Protein AF-A0A964IHA9-F1 (afdb_monomer_lite)

pLDDT: mean 86.75, std 8.45, range [62.28, 96.62]

Sequence (77 aa):
MAVKTITIDMEAYGLLSRHKVAGQSFSQVIKAHFGPQPTVGRFLARIRASRLSPAAVDAIDRQLQARKLSPARAVTL

Secondary structure (DSSP, 8-state):
---------HHHHHHHHHTPPTT--HHHHHHHHH-----HHHHHHHHHHPPPPHHHHHHHHHHHHHHHTSPPPP---

Structure (mmCIF, N/CA/C/O backbone):
data_AF-A0A964IHA9-F1
#
_entry.id   AF-A0A964IHA9-F1
#
loop_
_atom_site.group_PDB
_atom_site.id
_atom_site.type_symbol
_atom_site.label_atom_id
_atom_site.label_alt_id
_atom_site.label_comp_id
_atom_site.label_asym_id
_atom_site.label_entity_id
_atom_site.label_seq_id
_atom_site.pdbx_PDB_ins_code
_atom_site.Cartn_x
_atom_site.Cartn_y
_atom_site.Cartn_z
_atom_site.occupancy
_atom_site.B_iso_or_equiv
_atom_site.auth_seq_id
_atom_site.auth_comp_id
_atom_site.auth_asym_id
_atom_site.auth_atom_id
_atom_site.pdbx_PDB_model_num
ATOM 1 N N . MET A 1 1 ? -2.335 0.196 25.715 1.00 62.28 1 MET A N 1
ATOM 2 C CA . MET A 1 1 ? -2.733 0.446 24.310 1.00 62.28 1 MET A CA 1
ATOM 3 C C . MET A 1 1 ? -2.787 1.946 24.091 1.00 62.28 1 MET A C 1
ATOM 5 O O . MET A 1 1 ? -3.429 2.616 24.886 1.00 62.28 1 MET A O 1
ATOM 9 N N . ALA A 1 2 ? -2.113 2.477 23.070 1.00 83.50 2 ALA A N 1
ATOM 10 C CA . ALA A 1 2 ? -2.239 3.894 22.734 1.00 83.50 2 ALA A CA 1
ATOM 11 C C . ALA A 1 2 ? -3.584 4.124 22.028 1.00 83.50 2 ALA A C 1
ATOM 13 O O . ALA A 1 2 ? -3.835 3.541 20.973 1.00 83.50 2 ALA A O 1
ATOM 14 N N . VAL A 1 3 ? -4.447 4.942 22.623 1.00 84.62 3 VAL A N 1
ATOM 15 C CA . VAL A 1 3 ? -5.716 5.374 22.028 1.00 84.62 3 VAL A CA 1
ATOM 16 C C . VAL A 1 3 ? -5.536 6.812 21.559 1.00 84.62 3 VAL A C 1
ATOM 18 O O . VAL A 1 3 ? -4.927 7.619 22.256 1.00 84.62 3 VAL A O 1
ATOM 21 N N . LYS A 1 4 ? -6.034 7.122 20.362 1.00 89.44 4 LYS A N 1
ATOM 22 C CA . LYS A 1 4 ? -6.087 8.487 19.840 1.00 89.44 4 LYS A CA 1
ATOM 23 C C . LYS A 1 4 ? -7.542 8.856 19.594 1.00 89.44 4 LYS A C 1
ATOM 25 O O . LYS A 1 4 ? -8.266 8.075 18.980 1.00 89.44 4 LYS A O 1
ATOM 30 N N . THR A 1 5 ? -7.937 10.035 20.051 1.00 93.00 5 THR A N 1
ATOM 31 C CA . THR A 1 5 ? -9.231 10.634 19.719 1.00 93.00 5 THR A CA 1
ATOM 32 C C . THR A 1 5 ? -9.097 11.370 18.392 1.00 93.00 5 THR A C 1
ATOM 34 O O . THR A 1 5 ? -8.133 12.108 18.194 1.00 93.00 5 THR A O 1
ATOM 37 N N . ILE A 1 6 ? -10.042 11.150 17.481 1.00 88.38 6 ILE A N 1
ATOM 38 C CA . ILE A 1 6 ? -10.143 11.866 16.207 1.00 88.38 6 ILE A CA 1
ATOM 39 C C . ILE A 1 6 ? -11.538 12.474 16.096 1.00 88.38 6 ILE A C 1
ATOM 41 O O . ILE A 1 6 ? -12.508 11.869 16.554 1.00 88.38 6 ILE A O 1
ATOM 45 N N . THR A 1 7 ? -11.629 13.644 15.476 1.00 94.00 7 THR A N 1
ATOM 46 C CA . THR A 1 7 ? -12.905 14.274 15.125 1.00 94.00 7 THR A CA 1
ATOM 47 C C . THR A 1 7 ? -13.161 14.027 13.646 1.00 94.00 7 THR A C 1
ATOM 49 O O . THR A 1 7 ? -12.274 14.249 12.825 1.00 94.00 7 THR A O 1
ATOM 52 N N . ILE A 1 8 ? -14.358 13.553 13.316 1.00 91.19 8 ILE A N 1
ATOM 53 C CA . ILE A 1 8 ? -14.826 13.337 11.945 1.00 91.19 8 ILE A CA 1
ATOM 54 C C . ILE A 1 8 ? -16.213 13.959 11.807 1.00 91.19 8 ILE A C 1
ATOM 56 O O . ILE A 1 8 ? -16.925 14.097 12.804 1.00 91.19 8 ILE A O 1
ATOM 60 N N . ASP A 1 9 ? -16.591 14.340 10.592 1.00 96.62 9 ASP A N 1
ATOM 61 C CA . ASP A 1 9 ? -17.953 14.788 10.328 1.00 96.62 9 ASP A CA 1
ATOM 62 C C . ASP A 1 9 ? -18.969 13.631 10.449 1.00 96.62 9 ASP A C 1
ATOM 64 O O . ASP A 1 9 ? -18.629 12.444 10.556 1.00 96.62 9 ASP A O 1
ATOM 68 N N . MET A 1 10 ? -20.251 13.994 10.455 1.00 96.19 10 MET A N 1
ATOM 69 C CA . MET A 1 10 ? -21.341 13.036 10.632 1.00 96.19 10 MET A CA 1
ATOM 70 C C . MET A 1 10 ? -21.550 12.121 9.421 1.00 96.19 10 MET A C 1
ATOM 72 O O . MET A 1 10 ? -22.054 11.008 9.586 1.00 96.19 10 MET A O 1
ATOM 76 N N . GLU A 1 11 ? -21.154 12.549 8.224 1.00 95.62 11 GLU A N 1
ATOM 77 C CA . GLU A 1 11 ? -21.259 11.742 7.009 1.00 95.62 11 GLU A CA 1
ATOM 78 C C . GLU A 1 11 ? -20.231 10.603 7.037 1.00 95.62 11 GLU A C 1
ATOM 80 O O . GLU A 1 11 ? -20.587 9.430 6.894 1.00 95.62 11 GLU A O 1
ATOM 85 N N . ALA A 1 12 ? -18.975 10.926 7.342 1.00 90.56 12 ALA A N 1
ATOM 86 C CA . ALA A 1 12 ? -17.884 9.984 7.536 1.00 90.56 12 ALA A CA 1
ATOM 87 C C . ALA A 1 12 ? -18.198 8.986 8.659 1.00 90.56 12 ALA A C 1
ATOM 89 O O . ALA A 1 12 ? -17.985 7.778 8.503 1.00 90.56 12 ALA A O 1
ATOM 90 N N . TYR A 1 13 ? -18.763 9.460 9.776 1.00 92.06 13 TYR A N 1
ATOM 91 C CA . TYR A 1 13 ? -19.256 8.577 10.834 1.00 92.06 13 TYR A CA 1
ATOM 92 C C . TYR A 1 13 ? -20.351 7.627 10.321 1.00 92.06 13 TYR A C 1
ATOM 94 O O . TYR A 1 13 ? -20.307 6.418 10.577 1.00 92.06 13 TYR A O 1
ATOM 102 N N . GLY A 1 14 ? -21.324 8.154 9.573 1.00 92.88 14 GLY A N 1
ATOM 103 C CA . GLY A 1 14 ? -22.406 7.381 8.967 1.00 92.88 14 GLY A CA 1
ATOM 104 C C . GLY A 1 14 ? -21.894 6.274 8.044 1.00 92.88 14 GLY A C 1
ATOM 105 O O . GLY A 1 14 ? -22.356 5.138 8.131 1.00 92.88 14 GLY A O 1
ATOM 106 N N . LEU A 1 15 ? -20.898 6.569 7.210 1.00 90.69 15 LEU A N 1
ATOM 107 C CA . LEU A 1 15 ? -20.262 5.584 6.335 1.00 90.69 15 LEU A CA 1
ATOM 108 C C . LEU A 1 15 ? -19.550 4.488 7.139 1.00 90.69 15 LEU A C 1
ATOM 110 O O . LEU A 1 15 ? -19.814 3.305 6.933 1.00 90.69 15 LEU A O 1
ATOM 114 N N . LEU A 1 16 ? -18.700 4.857 8.100 1.00 90.12 16 LEU A N 1
ATOM 115 C CA . LEU A 1 16 ? -17.931 3.889 8.890 1.00 90.12 16 LEU A CA 1
ATOM 116 C C . LEU A 1 16 ? -18.823 3.003 9.770 1.00 90.12 16 LEU A C 1
ATOM 118 O O . LEU A 1 16 ? -18.587 1.801 9.886 1.00 90.12 16 LEU A O 1
ATOM 122 N N . SER A 1 17 ? -19.860 3.574 10.383 1.00 90.88 17 SER A N 1
ATOM 123 C CA . SER A 1 17 ? -20.767 2.839 11.273 1.00 90.88 17 SER A CA 1
ATOM 124 C C . SER A 1 17 ? -21.550 1.736 10.555 1.00 90.88 17 SER A C 1
ATOM 126 O O . SER A 1 17 ? -21.759 0.677 11.142 1.00 90.88 17 SER A O 1
ATOM 128 N N . ARG A 1 18 ? -21.900 1.917 9.273 1.00 91.62 18 ARG A N 1
ATOM 129 C CA . ARG A 1 18 ? -22.582 0.893 8.455 1.00 91.62 18 ARG A CA 1
ATOM 130 C C . ARG A 1 18 ? -21.728 -0.346 8.194 1.00 91.62 18 ARG A C 1
ATOM 132 O O . ARG A 1 18 ? -22.268 -1.431 8.015 1.00 91.62 18 ARG A O 1
ATOM 139 N N . HIS A 1 19 ? -20.406 -0.197 8.183 1.00 88.62 19 HIS A N 1
ATOM 140 C CA . HIS A 1 19 ? -19.471 -1.306 7.982 1.00 88.62 19 HIS A CA 1
ATOM 141 C C . HIS A 1 19 ? -19.109 -2.044 9.279 1.00 88.62 19 HIS A C 1
ATOM 143 O O . HIS A 1 19 ? -18.396 -3.046 9.236 1.00 88.62 19 HIS A O 1
ATOM 149 N N . LYS A 1 20 ? -19.563 -1.554 10.438 1.00 92.44 20 LYS A N 1
ATOM 150 C CA . LYS A 1 20 ? -19.216 -2.109 11.746 1.00 92.44 20 LYS A CA 1
ATOM 151 C C . LYS A 1 20 ? -20.109 -3.303 12.087 1.00 92.44 20 LYS A C 1
ATOM 153 O O . LYS A 1 20 ? -21.324 -3.164 12.184 1.00 92.44 20 LYS A O 1
ATOM 158 N N . VAL A 1 21 ? -19.502 -4.450 12.388 1.00 91.75 21 VAL A N 1
ATOM 159 C CA . VAL A 1 21 ? -20.222 -5.631 12.905 1.00 91.75 21 VAL A CA 1
ATOM 160 C C . VAL A 1 21 ? -20.203 -5.708 14.439 1.00 91.75 21 VAL A C 1
ATOM 162 O O . VAL A 1 21 ? -19.445 -5.000 15.119 1.00 91.75 21 VAL A O 1
ATOM 165 N N . ALA A 1 22 ? -21.059 -6.561 15.011 1.00 90.69 22 ALA A N 1
ATOM 166 C CA . ALA A 1 22 ? -21.097 -6.809 16.452 1.00 90.69 22 ALA A CA 1
ATOM 167 C C . ALA A 1 22 ? -19.724 -7.289 16.962 1.00 90.69 22 ALA A C 1
ATOM 169 O O . ALA A 1 22 ? -19.064 -8.106 16.327 1.00 90.69 22 ALA A O 1
ATOM 170 N N . GLY A 1 23 ? -19.260 -6.732 18.085 1.00 90.38 23 GLY A N 1
ATOM 171 C CA . GLY A 1 23 ? -17.935 -7.026 18.652 1.00 90.38 23 GLY A CA 1
ATOM 172 C C . GLY A 1 23 ? -16.742 -6.341 17.964 1.00 90.38 23 GLY A C 1
ATOM 173 O O . GLY A 1 23 ? -15.650 -6.326 18.525 1.00 90.38 23 GLY A O 1
ATOM 174 N N . GLN A 1 24 ? -16.925 -5.712 16.798 1.00 91.69 24 GLN A N 1
ATOM 175 C CA . GLN A 1 24 ? -15.857 -4.982 16.109 1.00 91.69 24 GLN A CA 1
ATOM 176 C C . GLN A 1 24 ? -15.715 -3.552 16.650 1.00 91.69 24 GLN A C 1
ATOM 178 O O . GLN A 1 24 ? -16.701 -2.827 16.807 1.00 91.69 24 GLN A O 1
ATOM 183 N N . SER A 1 25 ? -14.481 -3.120 16.897 1.00 91.06 25 SER A N 1
ATOM 184 C CA . SER A 1 25 ? -14.150 -1.734 17.248 1.00 91.06 25 SER A CA 1
ATOM 185 C C . SER A 1 25 ? -14.091 -0.831 16.013 1.00 91.06 25 SER A C 1
ATOM 187 O O . SER A 1 25 ? -13.706 -1.267 14.928 1.00 91.06 25 SER A O 1
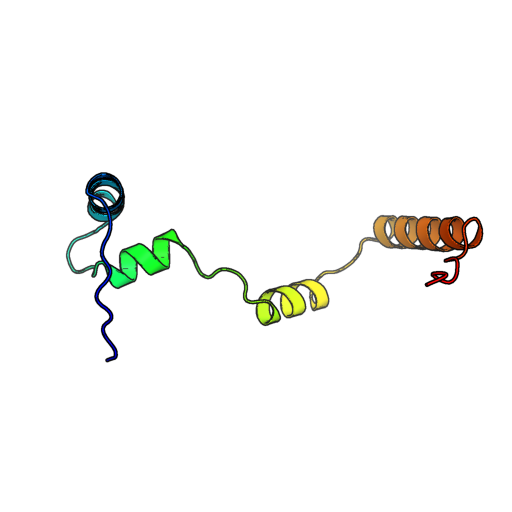ATOM 189 N N . PHE A 1 26 ? -14.370 0.464 16.182 1.00 89.69 26 PHE A N 1
ATOM 190 C CA . PHE A 1 26 ? -14.190 1.448 15.106 1.00 89.69 26 PHE A CA 1
ATOM 191 C C . PHE A 1 26 ? -12.747 1.489 14.583 1.00 89.69 26 PHE A C 1
ATOM 193 O O . PHE A 1 26 ? -12.538 1.593 13.380 1.00 89.69 26 PHE A O 1
ATOM 200 N N . SER A 1 27 ? -11.744 1.306 15.447 1.00 88.88 27 SER A N 1
ATOM 201 C CA . SER A 1 27 ? -10.340 1.203 15.026 1.00 88.88 27 SER A CA 1
ATOM 202 C C . SER A 1 27 ? -10.092 0.051 14.048 1.00 88.88 27 SER A C 1
ATOM 204 O O . SER A 1 27 ? -9.266 0.180 13.148 1.00 88.88 27 SER A O 1
ATOM 206 N N . GLN A 1 28 ? -10.784 -1.081 14.208 1.00 90.12 28 GLN A N 1
ATOM 207 C CA . GLN A 1 28 ? -10.702 -2.195 13.260 1.00 90.12 28 GLN A CA 1
ATOM 208 C C . GLN A 1 28 ? -11.409 -1.865 11.944 1.00 90.12 28 GLN A C 1
ATOM 210 O O . GLN A 1 28 ? -10.857 -2.171 10.893 1.00 90.12 28 GLN A O 1
ATOM 215 N N . VAL A 1 29 ? -12.571 -1.203 11.993 1.00 91.75 29 VAL A N 1
ATOM 216 C CA . VAL A 1 29 ? -13.288 -0.743 10.789 1.00 91.75 29 VAL A CA 1
ATOM 217 C C . VAL A 1 29 ? -12.417 0.214 9.977 1.00 91.75 29 VAL A C 1
ATOM 219 O O . VAL A 1 29 ? -12.223 0.003 8.787 1.00 91.75 29 VAL A O 1
ATOM 222 N N . ILE A 1 30 ? -11.817 1.212 10.632 1.00 88.31 30 ILE A N 1
ATOM 223 C CA . ILE A 1 30 ? -10.916 2.190 10.008 1.00 88.31 30 ILE A CA 1
ATOM 224 C C . ILE A 1 30 ? -9.730 1.477 9.346 1.00 88.31 30 ILE A C 1
ATOM 226 O O . ILE A 1 30 ? -9.441 1.702 8.174 1.00 88.31 30 ILE A O 1
ATOM 230 N N . LYS A 1 31 ? -9.057 0.568 10.063 1.00 85.81 31 LYS A N 1
ATOM 231 C CA . LYS A 1 31 ? -7.912 -0.181 9.516 1.00 85.81 31 LYS A CA 1
ATOM 232 C C . LYS A 1 31 ? -8.295 -1.086 8.344 1.00 85.81 31 LYS A C 1
ATOM 234 O O . LYS A 1 31 ? -7.502 -1.234 7.420 1.00 85.81 31 LYS A O 1
ATOM 239 N N . ALA A 1 32 ? -9.477 -1.696 8.388 1.00 86.31 32 ALA A N 1
ATOM 240 C CA . ALA A 1 32 ? -9.983 -2.510 7.291 1.00 86.31 32 ALA A CA 1
ATOM 241 C C . ALA A 1 32 ? -10.324 -1.645 6.069 1.00 86.31 32 ALA A C 1
ATOM 243 O O . ALA A 1 32 ? -9.953 -2.005 4.958 1.00 86.31 32 ALA A O 1
ATOM 244 N N . HIS A 1 33 ? -10.960 -0.489 6.288 1.00 83.38 33 HIS A N 1
ATOM 245 C CA . HIS A 1 33 ? -11.346 0.449 5.236 1.00 83.38 33 HIS A CA 1
ATOM 246 C C . HIS A 1 33 ? -10.133 1.012 4.487 1.00 83.38 33 HIS A C 1
ATOM 248 O O . HIS A 1 33 ? -10.091 0.967 3.262 1.00 83.38 33 HIS A O 1
ATOM 254 N N . PHE A 1 34 ? -9.110 1.484 5.207 1.00 76.69 34 PHE A N 1
ATOM 255 C CA . PHE A 1 34 ? -7.892 2.006 4.573 1.00 76.69 34 PHE A CA 1
ATOM 256 C C . PHE A 1 34 ? -6.959 0.910 4.044 1.00 76.69 34 PHE A C 1
ATOM 258 O O . PHE A 1 34 ? -6.029 1.212 3.290 1.00 76.69 34 PHE A O 1
ATOM 265 N N . GLY A 1 35 ? -7.225 -0.348 4.417 1.00 70.50 35 GLY A N 1
ATOM 266 C CA . GLY A 1 35 ? -6.401 -1.509 4.121 1.00 70.50 35 GLY A CA 1
ATOM 267 C C . GLY A 1 35 ? -4.955 -1.365 4.621 1.00 70.50 35 GLY A C 1
ATOM 268 O O . GLY A 1 35 ? -4.497 -0.297 5.034 1.00 70.50 35 GLY A O 1
ATOM 269 N N . PRO A 1 36 ? -4.159 -2.441 4.575 1.00 68.00 36 PRO A N 1
ATOM 270 C CA . PRO A 1 36 ? -2.717 -2.293 4.598 1.00 68.00 36 PRO A CA 1
ATOM 271 C C . PRO A 1 36 ? -2.286 -1.642 3.279 1.00 68.00 36 PRO A C 1
ATOM 273 O O . PRO A 1 36 ? -2.060 -2.330 2.282 1.00 68.00 36 PRO A O 1
ATOM 276 N N . GLN A 1 37 ? -2.157 -0.314 3.270 1.00 65.25 37 GLN A N 1
ATOM 277 C CA . GLN A 1 37 ? -1.443 0.369 2.196 1.00 65.25 37 GLN A CA 1
ATOM 278 C C . GLN A 1 37 ? -0.038 -0.238 2.115 1.00 65.25 37 GLN A C 1
ATOM 280 O O . GLN A 1 37 ? 0.610 -0.413 3.158 1.00 65.25 37 GLN A O 1
ATOM 285 N N . PRO A 1 38 ? 0.443 -0.637 0.923 1.00 67.50 38 PRO A N 1
ATOM 286 C CA . PRO A 1 38 ? 1.794 -1.142 0.805 1.00 67.50 38 PRO A CA 1
ATOM 287 C C . PRO A 1 38 ? 2.733 -0.048 1.297 1.00 67.50 38 PRO A C 1
ATOM 289 O O . PRO A 1 38 ? 2.834 1.023 0.706 1.00 67.50 38 PRO A O 1
ATOM 292 N N . THR A 1 39 ? 3.419 -0.315 2.406 1.00 81.56 39 THR A N 1
ATOM 293 C CA . THR A 1 39 ? 4.531 0.533 2.818 1.00 81.56 39 THR A CA 1
ATOM 294 C C . THR A 1 39 ? 5.537 0.585 1.673 1.00 81.56 39 THR A C 1
ATOM 296 O O . THR A 1 39 ? 5.630 -0.362 0.887 1.00 81.56 39 THR A O 1
ATOM 299 N N . VAL A 1 40 ? 6.335 1.651 1.591 1.00 84.00 40 VAL A N 1
ATOM 300 C CA . VAL A 1 40 ? 7.415 1.738 0.592 1.00 84.00 40 VAL A CA 1
ATOM 301 C C . VAL A 1 40 ? 8.283 0.472 0.623 1.00 84.00 40 VAL A C 1
ATOM 303 O O . VAL A 1 40 ? 8.581 -0.100 -0.420 1.00 84.00 40 VAL A O 1
ATOM 306 N N . GLY A 1 41 ? 8.583 -0.053 1.816 1.00 88.31 41 GLY A N 1
ATOM 307 C CA . GLY A 1 41 ? 9.285 -1.330 1.972 1.00 88.31 41 GLY A CA 1
ATOM 308 C C . GLY A 1 41 ? 8.541 -2.525 1.358 1.00 88.31 41 GLY A C 1
ATOM 309 O O . GLY A 1 41 ? 9.141 -3.314 0.630 1.00 88.31 41 GLY A O 1
ATOM 310 N N . ARG A 1 42 ? 7.226 -2.650 1.586 1.00 83.81 42 ARG A N 1
ATOM 311 C CA . ARG A 1 42 ? 6.404 -3.717 0.989 1.00 83.81 42 ARG A CA 1
ATOM 312 C C . ARG A 1 42 ? 6.303 -3.575 -0.529 1.00 83.81 42 ARG A C 1
ATOM 314 O O . ARG A 1 42 ? 6.305 -4.581 -1.231 1.00 83.81 42 ARG A O 1
ATOM 321 N N . PHE A 1 43 ? 6.236 -2.352 -1.041 1.00 85.50 43 PHE A N 1
ATOM 322 C CA . PHE A 1 43 ? 6.253 -2.080 -2.473 1.00 85.50 43 PHE A CA 1
ATOM 323 C C . PHE A 1 43 ? 7.588 -2.495 -3.109 1.00 85.50 43 PHE A C 1
ATOM 325 O O . PHE A 1 43 ? 7.588 -3.249 -4.079 1.00 85.50 43 PHE A O 1
ATOM 332 N N . LEU A 1 44 ? 8.720 -2.117 -2.507 1.00 89.88 44 LEU A N 1
ATOM 333 C CA . LEU A 1 44 ? 10.053 -2.535 -2.956 1.00 89.88 44 LEU A CA 1
ATOM 334 C C . LEU A 1 44 ? 10.222 -4.058 -2.933 1.00 89.88 44 LEU A C 1
ATOM 336 O O . LEU A 1 44 ? 10.770 -4.630 -3.874 1.00 89.88 44 LEU A O 1
ATOM 340 N N . ALA A 1 45 ? 9.723 -4.727 -1.891 1.00 89.44 45 ALA A N 1
ATOM 341 C CA . ALA A 1 45 ? 9.734 -6.185 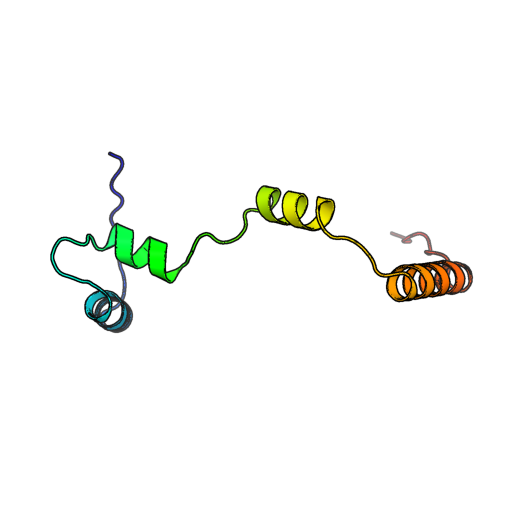-1.821 1.00 89.44 45 ALA A CA 1
ATOM 342 C C . ALA A 1 45 ? 8.939 -6.820 -2.975 1.00 89.44 45 ALA A C 1
ATOM 344 O O . ALA A 1 45 ? 9.402 -7.787 -3.576 1.00 89.44 45 ALA A O 1
ATOM 345 N N . ARG A 1 46 ? 7.780 -6.247 -3.334 1.00 88.44 46 ARG A N 1
ATOM 346 C CA . ARG A 1 46 ? 6.992 -6.704 -4.489 1.00 88.44 46 ARG A CA 1
ATOM 347 C C . ARG A 1 46 ? 7.725 -6.473 -5.805 1.00 88.44 46 ARG A C 1
ATOM 349 O O . ARG A 1 46 ? 7.758 -7.391 -6.607 1.00 88.44 46 ARG A O 1
ATOM 356 N N . ILE A 1 47 ? 8.356 -5.312 -6.001 1.00 89.50 47 ILE A N 1
ATOM 357 C CA . ILE A 1 47 ? 9.173 -5.044 -7.197 1.00 89.50 47 ILE A CA 1
ATOM 358 C C . ILE A 1 47 ? 10.284 -6.086 -7.338 1.00 89.50 47 ILE A C 1
ATOM 360 O O . ILE A 1 47 ? 10.453 -6.643 -8.415 1.00 89.50 47 ILE A O 1
ATOM 364 N N . ARG A 1 48 ? 11.013 -6.381 -6.254 1.00 89.62 48 ARG A N 1
ATOM 365 C CA . ARG A 1 48 ? 12.094 -7.382 -6.271 1.00 89.62 48 ARG A CA 1
ATOM 366 C C . ARG A 1 48 ? 11.604 -8.787 -6.618 1.00 89.62 48 ARG A C 1
ATOM 368 O O . ARG A 1 48 ? 12.358 -9.560 -7.195 1.00 89.62 48 ARG A O 1
ATOM 375 N N . ALA A 1 49 ? 10.373 -9.122 -6.242 1.00 91.88 49 ALA A N 1
ATOM 376 C CA . ALA A 1 49 ? 9.770 -10.420 -6.527 1.00 91.88 49 ALA A CA 1
ATOM 377 C C . ALA A 1 49 ? 9.131 -10.506 -7.926 1.00 91.88 49 ALA A C 1
ATOM 379 O O . ALA A 1 49 ? 8.817 -11.605 -8.388 1.00 91.88 49 ALA A O 1
ATOM 380 N N . SER A 1 50 ? 8.918 -9.374 -8.601 1.00 90.81 50 SER A N 1
ATOM 381 C CA . SER A 1 50 ? 8.334 -9.340 -9.939 1.00 90.81 50 SER A CA 1
ATOM 382 C C . SER A 1 50 ? 9.297 -9.917 -10.973 1.00 90.81 50 SER A C 1
ATOM 384 O O . SER A 1 50 ? 10.478 -9.577 -11.006 1.00 90.81 50 SER A O 1
ATOM 386 N N . ARG A 1 51 ? 8.774 -10.761 -11.864 1.00 93.38 51 ARG A N 1
ATOM 387 C CA . ARG A 1 51 ? 9.507 -11.248 -13.037 1.00 93.38 51 ARG A CA 1
ATOM 388 C C . ARG A 1 51 ? 9.107 -10.437 -14.259 1.00 93.38 51 ARG A C 1
ATOM 390 O O . ARG A 1 51 ? 7.930 -10.139 -14.447 1.00 93.38 51 ARG A O 1
ATOM 397 N N . LEU A 1 52 ? 10.089 -10.098 -15.084 1.00 92.44 52 LEU A N 1
ATOM 398 C CA . LEU A 1 52 ? 9.856 -9.467 -16.377 1.00 92.44 52 LEU A CA 1
ATOM 399 C C . LEU A 1 52 ? 9.673 -10.547 -17.441 1.00 92.44 52 LEU A C 1
ATOM 401 O O . LEU A 1 52 ? 10.378 -11.557 -17.437 1.00 92.44 52 LEU A O 1
ATOM 405 N N . SER A 1 53 ? 8.716 -10.337 -18.342 1.00 95.12 53 SER A N 1
ATOM 406 C CA . SER A 1 53 ? 8.599 -11.158 -19.545 1.00 95.12 53 SER A CA 1
ATOM 407 C C . SER A 1 53 ? 9.721 -10.806 -20.531 1.00 95.12 53 SER A C 1
ATOM 409 O O . SER A 1 53 ? 10.224 -9.680 -20.489 1.00 95.12 53 SER A O 1
ATOM 411 N N . PRO A 1 54 ? 10.084 -11.706 -21.462 1.00 94.94 54 PRO A N 1
ATOM 412 C CA . PRO A 1 54 ? 11.062 -11.397 -22.508 1.00 94.94 54 PRO A CA 1
ATOM 413 C C . PRO A 1 54 ? 10.711 -10.118 -23.284 1.00 94.94 54 PRO A C 1
ATOM 415 O O . PRO A 1 54 ? 11.527 -9.212 -23.386 1.00 94.94 54 PRO A O 1
ATOM 418 N N . ALA A 1 55 ? 9.443 -9.965 -23.681 1.00 95.62 55 ALA A N 1
ATOM 419 C CA . ALA A 1 55 ? 8.966 -8.766 -24.371 1.00 95.62 55 ALA A CA 1
ATOM 420 C C . ALA A 1 55 ? 9.133 -7.472 -23.546 1.00 95.62 55 ALA A C 1
ATOM 422 O O . ALA A 1 55 ? 9.349 -6.398 -24.110 1.00 95.62 55 ALA A O 1
ATOM 423 N N . ALA A 1 56 ? 9.026 -7.553 -22.213 1.00 93.62 56 ALA A N 1
ATOM 424 C CA . ALA A 1 56 ? 9.270 -6.410 -21.338 1.00 93.62 56 ALA A CA 1
ATOM 425 C C . ALA A 1 56 ? 10.761 -6.043 -21.292 1.00 93.62 56 ALA A C 1
ATOM 427 O O . ALA A 1 56 ? 11.087 -4.857 -21.291 1.00 93.62 56 ALA A O 1
ATOM 428 N N . VAL A 1 57 ? 11.654 -7.037 -21.301 1.00 95.00 57 VAL A N 1
ATOM 429 C CA . VAL A 1 57 ? 13.105 -6.816 -21.401 1.00 95.00 57 VAL A CA 1
ATOM 430 C C . VAL A 1 57 ? 13.445 -6.134 -22.730 1.00 95.00 57 VAL A C 1
ATOM 432 O O . VAL A 1 57 ? 14.067 -5.074 -22.720 1.00 95.00 57 VAL A O 1
ATOM 435 N N . ASP A 1 58 ? 12.914 -6.630 -23.851 1.00 96.31 58 ASP A N 1
ATOM 436 C CA . ASP A 1 58 ? 13.137 -6.036 -25.179 1.00 96.31 58 ASP A CA 1
ATOM 437 C C . ASP A 1 58 ? 12.631 -4.585 -25.275 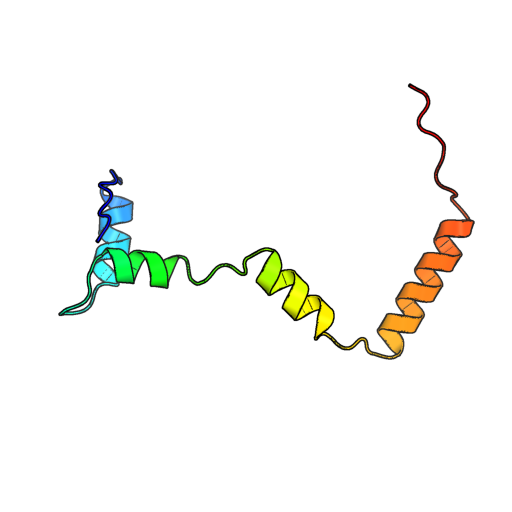1.00 96.31 58 ASP A C 1
ATOM 439 O O . ASP A 1 58 ? 13.203 -3.731 -25.960 1.00 96.31 58 ASP A O 1
ATOM 443 N N . ALA A 1 59 ? 11.514 -4.277 -24.611 1.00 94.88 59 ALA A N 1
ATOM 444 C CA . ALA A 1 59 ? 10.984 -2.919 -24.549 1.00 94.88 59 ALA A CA 1
ATOM 445 C C . ALA A 1 59 ? 11.895 -1.981 -23.738 1.00 94.88 59 ALA A C 1
ATOM 447 O O . ALA A 1 59 ? 12.121 -0.842 -24.155 1.00 94.88 59 ALA A O 1
ATOM 448 N N . ILE A 1 60 ? 12.443 -2.457 -22.615 1.00 93.19 60 ILE A N 1
ATOM 449 C CA . ILE A 1 60 ? 13.404 -1.700 -21.802 1.00 93.19 60 ILE A CA 1
ATOM 450 C C . ILE A 1 60 ? 14.673 -1.420 -22.608 1.00 93.19 60 ILE A C 1
ATOM 452 O O . ILE A 1 60 ? 15.125 -0.275 -22.639 1.00 93.19 60 ILE A O 1
ATOM 456 N N . ASP A 1 61 ? 15.206 -2.417 -23.313 1.00 94.31 61 ASP A N 1
ATOM 457 C CA . ASP A 1 61 ? 16.410 -2.247 -24.126 1.00 94.31 61 ASP A CA 1
ATOM 458 C C . ASP A 1 61 ? 16.207 -1.220 -25.236 1.00 94.31 61 ASP A C 1
ATOM 460 O O . ASP A 1 61 ? 17.027 -0.311 -25.400 1.00 94.31 61 ASP A O 1
ATOM 464 N N . ARG A 1 62 ? 15.073 -1.275 -25.947 1.00 94.62 62 ARG A N 1
ATOM 465 C CA . ARG A 1 62 ? 14.721 -0.247 -26.939 1.00 94.62 62 ARG A CA 1
ATOM 466 C C . ARG A 1 62 ? 14.669 1.148 -26.322 1.00 94.62 62 ARG A C 1
ATOM 468 O O . ARG A 1 62 ? 15.210 2.089 -26.905 1.00 94.62 62 ARG A O 1
ATOM 475 N N . GLN A 1 63 ? 14.085 1.286 -25.131 1.00 92.31 63 GLN A N 1
ATOM 476 C CA . GLN A 1 63 ? 14.030 2.568 -24.432 1.00 92.31 63 GLN A CA 1
ATOM 477 C C . GLN A 1 63 ? 15.425 3.070 -24.030 1.00 92.31 63 G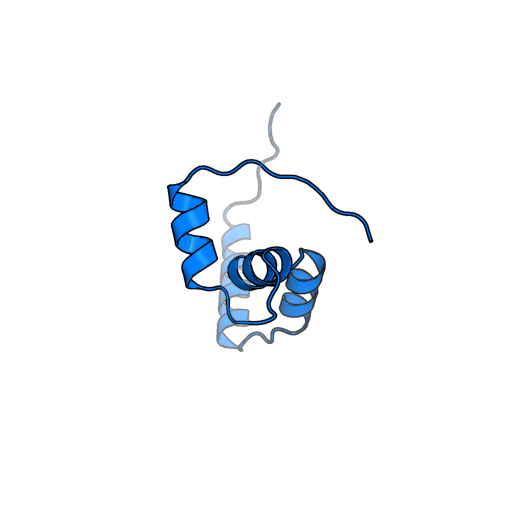LN A C 1
ATOM 479 O O . GLN A 1 63 ? 15.704 4.265 -24.134 1.00 92.31 63 GLN A O 1
ATOM 484 N N . LEU A 1 64 ? 16.319 2.180 -23.594 1.00 90.12 64 LEU A N 1
ATOM 485 C CA . LEU A 1 64 ? 17.701 2.532 -23.262 1.00 90.12 64 LEU A CA 1
ATOM 486 C C . LEU A 1 64 ? 18.484 2.989 -24.496 1.00 90.12 64 LEU A C 1
ATOM 488 O O . LEU A 1 64 ? 19.207 3.982 -24.414 1.00 90.12 64 LEU A O 1
ATOM 492 N N . GLN A 1 65 ? 18.313 2.330 -25.645 1.00 90.44 65 GLN A N 1
ATOM 493 C CA . GLN A 1 65 ? 18.938 2.782 -26.892 1.00 90.44 65 GLN A CA 1
ATOM 494 C C . GLN A 1 65 ? 18.383 4.137 -27.341 1.00 90.44 65 GLN A C 1
ATOM 496 O O . GLN A 1 65 ? 19.159 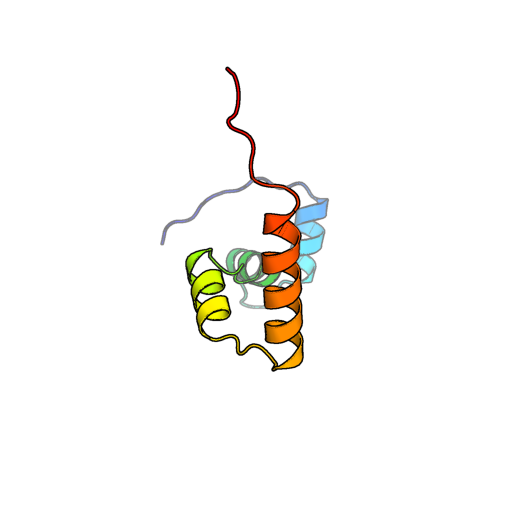5.019 -27.699 1.00 90.44 65 GLN A O 1
ATOM 501 N N . ALA A 1 66 ? 17.068 4.353 -27.242 1.00 87.88 6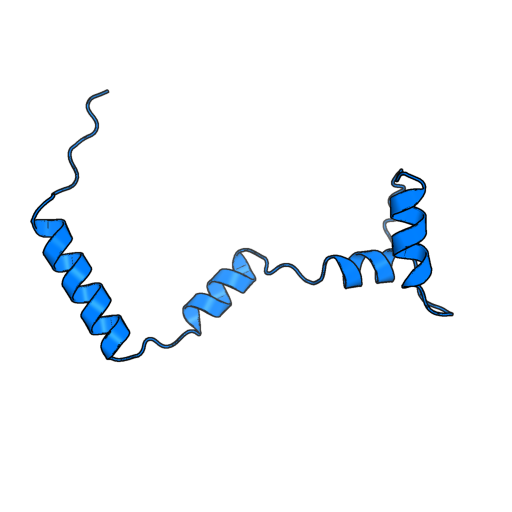6 ALA A N 1
ATOM 502 C CA . ALA A 1 66 ? 16.452 5.633 -27.587 1.00 87.88 66 ALA A CA 1
ATOM 503 C C . ALA A 1 66 ? 16.981 6.792 -26.723 1.00 87.88 66 ALA A C 1
ATOM 505 O O . ALA A 1 66 ? 17.196 7.892 -27.224 1.00 87.88 66 ALA A O 1
ATOM 506 N N . ARG A 1 67 ? 17.274 6.552 -25.436 1.00 84.06 67 ARG A N 1
ATOM 507 C CA . ARG A 1 67 ? 17.875 7.571 -24.554 1.00 84.06 67 ARG A CA 1
ATOM 508 C C . ARG A 1 67 ? 19.260 8.022 -25.004 1.00 84.06 67 ARG A C 1
ATOM 510 O O . ARG A 1 67 ? 19.610 9.174 -24.773 1.00 84.06 67 ARG A O 1
ATOM 517 N N . LYS A 1 68 ? 20.036 7.165 -25.674 1.00 82.00 68 LYS A N 1
ATOM 518 C CA . LYS A 1 68 ? 21.337 7.570 -26.235 1.00 82.00 68 LYS A CA 1
ATOM 519 C C . LYS A 1 68 ? 21.191 8.659 -27.300 1.00 82.00 68 LYS A C 1
ATOM 521 O O . LYS A 1 68 ? 22.120 9.433 -27.492 1.00 82.00 68 LYS A O 1
ATOM 526 N N . LEU A 1 69 ? 20.027 8.746 -27.948 1.00 79.00 69 LEU A N 1
ATOM 527 C CA . LEU A 1 69 ? 19.719 9.765 -28.954 1.00 79.00 69 LEU A CA 1
ATOM 528 C C . LEU A 1 69 ? 19.336 11.120 -28.334 1.00 79.00 69 LEU A C 1
ATOM 530 O O . LEU A 1 69 ? 19.308 12.125 -29.034 1.00 79.00 69 LEU A O 1
ATOM 534 N N . SER A 1 70 ? 19.057 11.163 -27.029 1.00 76.00 70 SER A N 1
ATOM 535 C CA . SER A 1 70 ? 18.754 12.389 -26.289 1.00 76.00 70 SER A CA 1
ATOM 536 C C . SER A 1 70 ? 19.472 12.367 -24.936 1.00 76.00 70 SER A C 1
ATOM 538 O O . SER A 1 70 ? 18.825 12.165 -23.900 1.00 76.00 70 SER A O 1
ATOM 540 N N . PRO A 1 71 ? 20.807 12.541 -24.924 1.00 72.94 71 PRO A N 1
ATOM 541 C CA . PRO A 1 71 ? 21.587 12.514 -23.696 1.00 72.94 71 PRO A CA 1
ATOM 542 C C . PRO A 1 71 ? 21.074 13.561 -22.705 1.00 72.94 71 PRO A C 1
ATOM 544 O O . PRO A 1 71 ? 20.676 14.666 -23.087 1.00 72.94 71 PRO A O 1
ATOM 547 N N . ALA A 1 72 ? 21.075 13.196 -21.421 1.00 73.69 72 ALA A N 1
ATOM 548 C CA . ALA A 1 72 ? 20.723 14.120 -20.354 1.00 73.69 72 ALA A CA 1
ATOM 549 C C . ALA A 1 72 ? 21.640 15.346 -20.442 1.00 73.69 72 ALA A C 1
ATOM 551 O O . ALA A 1 72 ? 22.865 15.220 -20.420 1.00 73.69 72 ALA A O 1
ATOM 552 N N . ARG A 1 73 ? 21.044 16.530 -20.589 1.00 75.31 73 ARG A N 1
ATOM 553 C CA . ARG A 1 73 ? 21.789 17.789 -20.578 1.00 75.31 73 ARG A CA 1
ATOM 554 C C . ARG A 1 73 ? 22.087 18.159 -19.132 1.00 75.31 73 ARG A C 1
ATOM 556 O O . ARG A 1 73 ? 21.243 17.956 -18.260 1.00 75.31 73 ARG A O 1
ATOM 563 N N . ALA A 1 74 ? 23.277 18.701 -18.891 1.00 76.44 74 ALA A N 1
ATOM 564 C CA . ALA A 1 74 ? 23.575 19.323 -17.612 1.00 76.44 74 ALA A CA 1
ATOM 565 C C . ALA A 1 74 ? 22.550 20.439 -17.355 1.00 76.44 74 ALA A C 1
ATOM 567 O O . ALA A 1 74 ? 22.224 21.204 -18.264 1.00 76.44 74 ALA A O 1
ATOM 568 N N . VAL A 1 75 ? 22.020 20.498 -16.134 1.00 75.00 75 VAL A N 1
ATOM 569 C CA . VAL A 1 75 ? 21.187 21.622 -15.703 1.00 75.00 75 VAL A CA 1
ATOM 570 C C . VAL A 1 75 ? 22.114 22.822 -15.554 1.00 75.00 75 VAL A C 1
ATOM 572 O O . VAL A 1 75 ? 23.000 22.806 -14.703 1.00 75.00 75 VAL A O 1
ATOM 575 N N . THR A 1 76 ? 21.939 23.837 -16.395 1.00 72.62 76 THR A N 1
ATOM 576 C CA . THR A 1 76 ? 22.569 25.142 -16.185 1.00 72.62 76 THR A CA 1
ATOM 577 C C . THR A 1 76 ? 21.766 25.857 -15.102 1.00 72.62 76 THR A C 1
ATOM 579 O O . THR A 1 76 ? 20.583 26.128 -15.312 1.00 72.62 76 THR A O 1
ATOM 582 N N . LEU A 1 77 ? 22.378 26.065 -13.934 1.00 63.31 77 LEU A N 1
ATOM 583 C CA . LEU A 1 77 ? 21.825 26.881 -12.848 1.00 63.31 77 LEU A CA 1
ATOM 584 C C . LEU A 1 77 ? 22.111 28.362 -13.099 1.00 63.31 77 LEU A C 1
ATOM 586 O O . LEU A 1 77 ? 23.226 28.655 -13.588 1.00 63.31 77 LEU A O 1
#

Radius of gyration: 23.5 Å; chains: 1; bounding box: 46×38×53 Å

Foldseek 3Di:
DDDDDDDDDPVVVVVLVVQDDPPDDSVNSVCVVVDPDQDPVNVVVVVVVDDDDPVRVVVVVVVVVVCVVPDDDDDDD